Protein AF-A0A2N9M7L5-F1 (afdb_monomer_lite)

Structure (mmCIF, N/CA/C/O backbone):
data_AF-A0A2N9M7L5-F1
#
_entry.id   AF-A0A2N9M7L5-F1
#
loop_
_atom_site.group_PDB
_atom_site.id
_atom_site.type_symbol
_atom_site.label_atom_id
_atom_site.label_alt_id
_atom_site.label_comp_id
_atom_site.label_asym_id
_atom_site.label_entity_id
_atom_site.label_seq_id
_atom_site.pdbx_PDB_ins_code
_atom_site.Cartn_x
_atom_site.Cartn_y
_atom_site.Cartn_z
_atom_site.occupancy
_atom_site.B_iso_or_equiv
_atom_site.auth_seq_id
_atom_site.auth_comp_id
_atom_site.auth_asym_id
_atom_site.auth_atom_id
_atom_site.pdbx_PDB_model_num
ATOM 1 N N . MET A 1 1 ? -2.315 17.035 -13.844 1.00 56.47 1 MET A N 1
ATOM 2 C CA . MET A 1 1 ? -1.591 16.409 -12.713 1.00 56.47 1 MET A CA 1
ATOM 3 C C . MET A 1 1 ? -0.815 15.218 -13.260 1.00 56.47 1 MET A C 1
ATOM 5 O O . MET A 1 1 ? -1.451 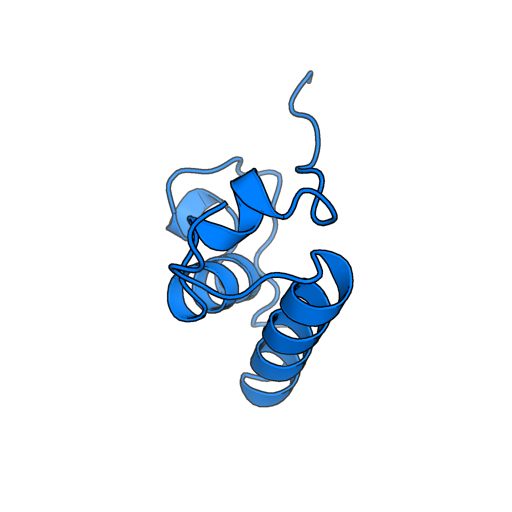14.383 -13.883 1.00 56.47 1 MET A O 1
ATOM 9 N N . SER A 1 2 ? 0.515 15.147 -13.117 1.00 79.81 2 SER A N 1
ATOM 10 C CA . SER A 1 2 ? 1.329 14.058 -13.706 1.00 79.81 2 SER A CA 1
ATOM 11 C C . SER A 1 2 ? 1.827 13.036 -12.674 1.00 79.81 2 SER A C 1
ATOM 13 O O . SER A 1 2 ? 2.896 12.450 -12.842 1.00 79.81 2 SER A O 1
ATOM 15 N N . VAL A 1 3 ? 1.095 12.840 -11.574 1.00 83.81 3 VAL A N 1
ATOM 16 C CA . VAL A 1 3 ? 1.438 11.791 -10.607 1.00 83.81 3 VAL A CA 1
ATOM 17 C C . VAL A 1 3 ? 0.948 10.464 -11.174 1.00 83.81 3 VAL A C 1
ATOM 19 O O . VAL A 1 3 ? -0.256 10.254 -11.294 1.00 83.81 3 VAL A O 1
ATOM 22 N N . GLN A 1 4 ? 1.878 9.593 -11.557 1.00 88.56 4 GLN A N 1
ATOM 23 C CA . GLN A 1 4 ? 1.550 8.265 -12.064 1.00 88.56 4 GLN A CA 1
ATOM 24 C C . GLN A 1 4 ? 1.427 7.259 -10.912 1.00 88.56 4 GLN A C 1
ATOM 26 O O . GLN A 1 4 ? 2.209 7.330 -9.954 1.00 88.56 4 GLN A O 1
ATOM 31 N N . PRO A 1 5 ? 0.477 6.311 -10.993 1.00 90.25 5 PRO A N 1
ATOM 32 C CA . PRO A 1 5 ? 0.445 5.168 -10.094 1.00 90.25 5 PRO A CA 1
ATOM 33 C C . PRO A 1 5 ? 1.763 4.391 -10.128 1.00 90.25 5 PRO A C 1
ATOM 35 O O . PRO A 1 5 ? 2.467 4.355 -11.137 1.00 90.25 5 PRO A O 1
ATOM 38 N N . ARG A 1 6 ? 2.094 3.749 -9.009 1.00 90.88 6 ARG A N 1
ATOM 39 C CA . ARG A 1 6 ? 3.234 2.835 -8.944 1.00 90.88 6 ARG A CA 1
ATOM 40 C C . ARG A 1 6 ? 2.912 1.557 -9.719 1.00 90.88 6 ARG A C 1
ATOM 42 O O . ARG A 1 6 ? 1.812 1.025 -9.596 1.00 90.88 6 ARG A O 1
ATOM 49 N N . ASP A 1 7 ? 3.903 1.037 -10.432 1.00 94.62 7 ASP A N 1
ATOM 50 C CA . ASP A 1 7 ? 3.88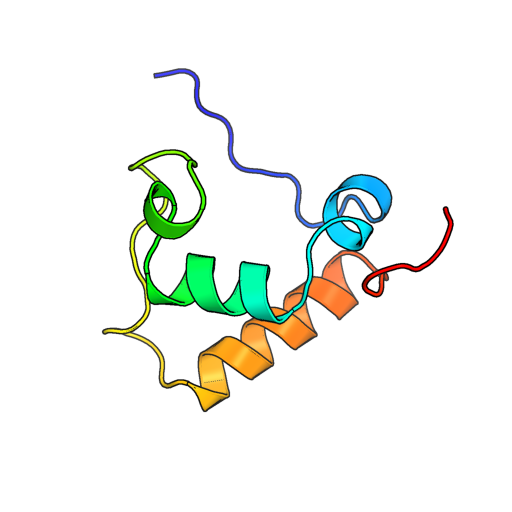0 -0.340 -10.913 1.00 94.62 7 ASP A CA 1
ATOM 51 C C . ASP A 1 7 ? 4.102 -1.307 -9.739 1.00 94.62 7 ASP A C 1
ATOM 53 O O . ASP A 1 7 ? 5.188 -1.368 -9.160 1.00 94.62 7 ASP A O 1
ATOM 57 N N . HIS A 1 8 ? 3.050 -2.031 -9.356 1.00 95.00 8 HIS A N 1
ATOM 58 C CA . HIS A 1 8 ? 3.091 -3.026 -8.283 1.00 95.00 8 HIS A CA 1
ATOM 59 C C . HIS A 1 8 ? 3.573 -4.409 -8.756 1.00 95.00 8 HIS A C 1
ATOM 61 O O . HIS A 1 8 ? 3.653 -5.325 -7.940 1.00 95.00 8 HIS A O 1
ATOM 67 N N . THR A 1 9 ? 3.903 -4.574 -10.042 1.00 95.38 9 THR A N 1
ATOM 68 C CA . THR A 1 9 ? 4.531 -5.790 -10.586 1.00 95.38 9 THR A CA 1
ATOM 69 C C . THR A 1 9 ? 6.064 -5.733 -10.538 1.00 95.38 9 THR A C 1
ATOM 71 O O . THR A 1 9 ? 6.718 -6.772 -10.613 1.00 95.38 9 THR A O 1
ATOM 74 N N . ASP A 1 10 ? 6.650 -4.545 -10.339 1.00 95.00 10 ASP A N 1
ATOM 75 C CA . ASP A 1 10 ? 8.096 -4.348 -10.189 1.00 95.00 10 ASP A CA 1
ATOM 76 C C . ASP A 1 10 ? 8.598 -4.912 -8.848 1.00 95.00 10 ASP A C 1
ATOM 78 O O . ASP A 1 10 ? 8.509 -4.272 -7.792 1.00 95.00 10 ASP A O 1
ATOM 82 N N . ALA A 1 11 ? 9.170 -6.117 -8.907 1.00 93.81 11 ALA A N 1
ATOM 83 C CA . ALA A 1 11 ? 9.761 -6.810 -7.767 1.00 93.81 11 ALA A CA 1
ATOM 84 C C . ALA A 1 11 ? 10.809 -5.960 -7.038 1.00 93.81 11 ALA A C 1
ATOM 86 O O . ALA A 1 11 ? 10.783 -5.873 -5.814 1.00 93.81 11 ALA A O 1
ATOM 87 N N . LYS A 1 12 ? 11.698 -5.272 -7.764 1.00 91.25 12 LYS A N 1
ATOM 88 C CA . LYS A 1 12 ? 12.787 -4.488 -7.166 1.00 91.25 12 LYS A CA 1
ATOM 89 C C . LYS A 1 12 ? 12.237 -3.307 -6.379 1.00 91.25 12 LYS A C 1
ATOM 91 O O . LYS A 1 12 ? 12.667 -3.053 -5.253 1.00 91.25 12 LYS A O 1
ATOM 96 N N . ALA A 1 13 ? 11.273 -2.588 -6.950 1.00 90.75 13 ALA A N 1
ATOM 97 C CA . ALA A 1 13 ? 10.629 -1.491 -6.244 1.00 90.75 13 ALA A CA 1
ATOM 98 C C . ALA A 1 13 ? 9.838 -1.993 -5.028 1.00 90.75 13 ALA A C 1
ATOM 100 O O . ALA A 1 13 ? 9.843 -1.325 -3.992 1.00 90.75 13 ALA A O 1
ATOM 101 N N . MET A 1 14 ? 9.146 -3.129 -5.143 1.00 94.38 14 MET A N 1
ATOM 102 C CA . MET A 1 14 ? 8.259 -3.652 -4.102 1.00 94.38 14 MET A CA 1
ATOM 103 C C . MET A 1 14 ? 8.995 -4.372 -2.960 1.00 94.38 14 MET A C 1
ATOM 105 O O . MET A 1 14 ? 8.555 -4.267 -1.813 1.00 94.38 14 MET A O 1
ATOM 109 N N . SER A 1 15 ? 10.143 -5.012 -3.210 1.00 93.31 15 SER A N 1
ATOM 110 C CA . SER A 1 15 ? 10.983 -5.645 -2.174 1.00 93.31 15 SER A CA 1
ATOM 111 C C . SER A 1 15 ? 11.553 -4.651 -1.159 1.00 93.31 15 SER A C 1
ATOM 113 O O . SER A 1 15 ? 11.843 -5.028 -0.028 1.00 93.31 15 SER A O 1
ATOM 115 N N . GLY A 1 16 ? 11.693 -3.373 -1.532 1.00 91.88 16 GLY A N 1
ATOM 116 C CA . GLY A 1 16 ? 12.192 -2.315 -0.644 1.00 91.88 16 GLY A CA 1
ATOM 117 C C . GLY A 1 16 ? 11.157 -1.749 0.337 1.00 91.88 16 GLY A C 1
ATOM 118 O O . GLY A 1 16 ? 11.490 -0.879 1.137 1.00 91.88 16 GLY A O 1
ATOM 119 N N . ARG A 1 17 ? 9.896 -2.192 0.273 1.00 91.81 17 ARG A N 1
ATOM 120 C CA . ARG A 1 17 ? 8.819 -1.756 1.178 1.00 91.81 17 ARG A CA 1
ATOM 121 C C . ARG A 1 17 ? 8.481 -2.893 2.125 1.00 91.81 17 ARG A C 1
ATOM 123 O O . ARG A 1 17 ? 8.312 -4.009 1.648 1.00 91.81 17 ARG A O 1
ATOM 130 N N . SER A 1 18 ? 8.364 -2.633 3.424 1.00 94.75 18 SER A N 1
ATOM 131 C CA . SER A 1 18 ? 7.904 -3.642 4.385 1.00 94.75 18 SER A CA 1
ATOM 132 C C . SER A 1 18 ? 6.401 -3.884 4.258 1.00 94.75 18 SER A C 1
ATOM 134 O O . SER A 1 18 ? 5.667 -3.032 3.754 1.00 94.75 18 SER A O 1
ATOM 136 N N . ASP A 1 19 ? 5.941 -5.039 4.732 1.00 96.12 19 ASP A N 1
ATOM 137 C CA . ASP A 1 19 ? 4.512 -5.367 4.759 1.00 96.12 19 ASP A CA 1
ATOM 138 C C . ASP A 1 19 ? 3.726 -4.364 5.610 1.00 96.12 19 ASP A C 1
ATOM 140 O O . ASP A 1 19 ? 2.682 -3.893 5.171 1.00 96.12 19 ASP A O 1
ATOM 144 N N . ASP A 1 20 ? 4.281 -3.929 6.744 1.00 95.56 20 ASP A N 1
ATOM 145 C CA . ASP A 1 20 ? 3.672 -2.904 7.600 1.00 95.56 20 ASP A CA 1
ATOM 146 C C . ASP A 1 20 ? 3.538 -1.552 6.894 1.00 95.56 20 ASP A C 1
ATOM 148 O O . ASP A 1 20 ? 2.527 -0.869 7.042 1.00 95.56 20 ASP A O 1
ATOM 152 N N . ALA A 1 21 ? 4.531 -1.154 6.091 1.00 94.94 21 ALA A N 1
ATOM 153 C CA . ALA A 1 21 ? 4.456 0.089 5.329 1.00 94.94 21 ALA A CA 1
ATOM 154 C C . ALA A 1 21 ? 3.378 0.016 4.238 1.00 94.94 21 ALA A C 1
ATOM 156 O O . ALA A 1 21 ? 2.673 0.999 4.005 1.00 94.94 21 ALA A O 1
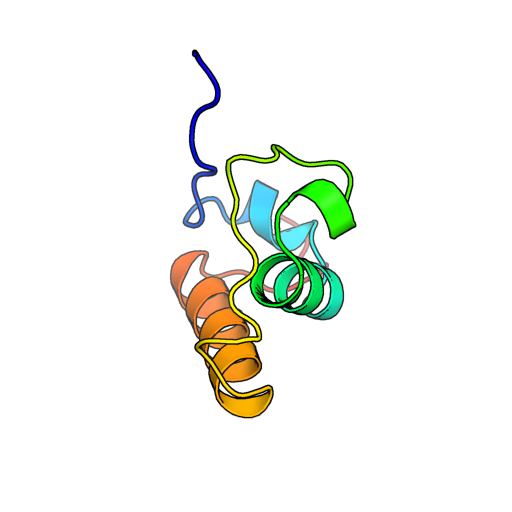ATOM 157 N N . ILE A 1 22 ? 3.236 -1.143 3.582 1.00 96.19 22 ILE A N 1
ATOM 158 C CA . ILE A 1 22 ? 2.183 -1.382 2.586 1.00 96.19 22 ILE A CA 1
ATOM 159 C C . ILE A 1 22 ? 0.808 -1.419 3.272 1.00 96.19 22 ILE A C 1
ATOM 161 O O . ILE A 1 22 ? -0.125 -0.771 2.804 1.00 96.19 22 ILE A O 1
ATOM 165 N N . PHE A 1 23 ? 0.687 -2.101 4.410 1.00 98.00 23 PHE A N 1
ATOM 166 C CA . PHE A 1 23 ? -0.530 -2.129 5.218 1.00 98.00 23 PHE A CA 1
ATOM 167 C C . PHE A 1 23 ? -0.954 -0.714 5.626 1.00 98.00 23 PHE A C 1
ATOM 169 O O . PHE A 1 23 ? -2.087 -0.300 5.370 1.00 98.00 23 PHE A O 1
ATOM 176 N N . LYS A 1 24 ? -0.020 0.059 6.196 1.00 97.56 24 LYS A N 1
ATOM 177 C CA . LYS A 1 24 ? -0.260 1.428 6.655 1.00 97.56 24 LYS A CA 1
ATOM 178 C C . LYS A 1 24 ? -0.742 2.320 5.518 1.00 97.56 24 LYS A C 1
ATOM 180 O O . LYS A 1 24 ? -1.753 2.993 5.673 1.00 97.56 24 LYS A O 1
ATOM 185 N N . VAL A 1 25 ? -0.072 2.300 4.362 1.00 97.06 25 VAL A N 1
ATOM 186 C CA . VAL A 1 25 ? -0.462 3.169 3.241 1.00 97.06 25 VAL A CA 1
ATOM 187 C C . VAL A 1 25 ? -1.799 2.770 2.617 1.00 97.06 25 VAL A C 1
ATOM 189 O O . VAL A 1 25 ? -2.526 3.645 2.156 1.00 97.06 25 VAL A O 1
ATOM 192 N N . ILE A 1 26 ? -2.166 1.484 2.618 1.00 97.44 26 ILE A N 1
ATOM 193 C CA . ILE A 1 26 ? -3.508 1.069 2.188 1.00 97.44 26 ILE A CA 1
ATOM 194 C C . ILE A 1 26 ? -4.546 1.596 3.184 1.00 97.44 26 ILE A C 1
ATOM 196 O O . ILE A 1 26 ? -5.539 2.194 2.779 1.00 97.44 26 ILE A O 1
ATOM 200 N N . LYS A 1 27 ? -4.304 1.431 4.488 1.00 98.31 27 LYS A N 1
ATOM 201 C CA . LYS A 1 27 ? -5.247 1.832 5.537 1.00 98.31 27 LYS A CA 1
ATOM 202 C C . LYS A 1 27 ? -5.422 3.351 5.630 1.00 98.31 27 LYS A C 1
ATOM 204 O O . LYS A 1 27 ? -6.550 3.836 5.663 1.00 98.31 27 LYS A O 1
ATOM 209 N N . GLU A 1 28 ? -4.318 4.089 5.643 1.00 97.88 28 GLU A N 1
ATOM 210 C CA . GLU A 1 28 ? -4.248 5.518 5.978 1.00 97.88 28 GLU A CA 1
ATOM 211 C C . GLU A 1 28 ? -3.996 6.428 4.762 1.00 97.88 28 GLU A C 1
ATOM 213 O O . GLU A 1 28 ? -4.026 7.653 4.880 1.00 97.88 28 GLU A O 1
ATOM 218 N N . GLY A 1 29 ? -3.779 5.856 3.577 1.00 96.75 29 GLY A N 1
ATOM 219 C CA . GLY A 1 29 ? -3.554 6.601 2.341 1.00 96.75 29 GLY A CA 1
ATOM 220 C C . GLY A 1 29 ? -2.115 7.094 2.175 1.00 96.75 29 GLY A C 1
ATOM 221 O O . GLY A 1 29 ? -1.254 6.931 3.041 1.00 96.75 29 GLY A O 1
ATOM 222 N N . GLY A 1 30 ? -1.839 7.721 1.032 1.00 94.25 30 GLY A N 1
ATOM 223 C CA . GLY A 1 30 ? -0.497 8.163 0.631 1.00 94.25 30 GLY A CA 1
ATOM 224 C C . GLY A 1 30 ? 0.215 9.103 1.614 1.00 94.25 30 GLY A C 1
ATOM 225 O O . GLY A 1 30 ? 1.407 8.895 1.856 1.00 94.25 30 GLY A O 1
ATOM 226 N N . PRO A 1 31 ? -0.464 10.095 2.222 1.00 94.25 31 PRO A N 1
ATOM 227 C CA . PRO A 1 31 ? 0.169 11.004 3.179 1.00 94.25 31 PRO A CA 1
ATOM 228 C C . PRO A 1 31 ? 0.798 10.307 4.394 1.00 94.25 31 P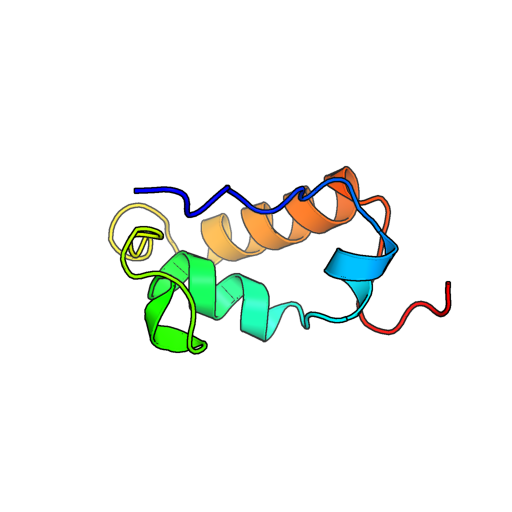RO A C 1
ATOM 230 O O . PRO A 1 31 ? 1.753 10.828 4.955 1.00 94.25 31 PRO A O 1
ATOM 233 N N . SER A 1 32 ? 0.332 9.108 4.765 1.00 92.88 32 SER A N 1
ATOM 234 C CA . SER A 1 32 ? 0.852 8.345 5.917 1.00 92.88 32 SER A CA 1
ATOM 235 C C . SER A 1 32 ? 2.315 7.886 5.787 1.00 92.88 32 SER A C 1
ATOM 237 O O . SER A 1 32 ? 2.926 7.481 6.785 1.00 92.88 32 SER A O 1
ATOM 239 N N . ILE A 1 33 ? 2.862 7.931 4.565 1.00 90.44 33 ILE A N 1
ATOM 240 C CA . ILE A 1 33 ? 4.237 7.550 4.206 1.00 90.44 33 ILE A CA 1
ATOM 241 C C . ILE A 1 33 ? 4.882 8.553 3.225 1.00 90.44 33 ILE A C 1
ATOM 243 O O . ILE A 1 33 ? 5.669 8.172 2.346 1.00 90.44 33 ILE A O 1
ATOM 247 N N . ASP A 1 34 ? 4.499 9.830 3.316 1.00 90.12 34 ASP A N 1
ATOM 248 C CA . ASP A 1 34 ? 5.011 10.917 2.468 1.00 90.12 34 ASP A CA 1
ATOM 249 C C . ASP A 1 34 ? 4.861 10.614 0.962 1.00 90.12 34 ASP A C 1
ATOM 251 O O . ASP A 1 34 ? 5.805 10.695 0.162 1.00 90.12 34 ASP A O 1
ATOM 255 N N . LYS A 1 35 ? 3.674 10.145 0.561 1.00 90.25 35 LYS A N 1
ATOM 256 C CA . LYS A 1 35 ? 3.285 9.903 -0.839 1.00 90.25 35 LYS A CA 1
ATOM 257 C C . LYS A 1 35 ? 2.092 10.778 -1.217 1.00 90.25 35 LYS A C 1
ATOM 259 O O . LYS A 1 35 ? 1.587 11.566 -0.426 1.00 90.25 35 LYS A O 1
ATOM 264 N N . SER A 1 36 ? 1.681 10.679 -2.479 1.00 92.00 36 SER A N 1
ATOM 265 C CA . SER A 1 36 ? 0.647 11.540 -3.050 1.00 92.00 36 SER A CA 1
ATOM 266 C C . SER A 1 36 ? -0.675 11.456 -2.285 1.00 92.00 36 SER A C 1
ATOM 268 O O . SER A 1 36 ? -1.165 10.366 -2.001 1.00 92.00 36 SER A O 1
ATOM 270 N N . VAL A 1 37 ? -1.304 12.613 -2.071 1.00 93.12 37 VAL A N 1
ATOM 271 C CA . VAL A 1 37 ? -2.680 12.742 -1.559 1.00 93.12 37 VAL A CA 1
ATOM 272 C C . VAL A 1 37 ? -3.726 12.048 -2.440 1.00 93.12 37 VAL A C 1
ATOM 274 O O . VAL A 1 37 ? -4.838 11.803 -1.991 1.00 93.12 37 VAL A O 1
ATOM 277 N N . LEU A 1 38 ? -3.377 11.710 -3.687 1.00 93.31 38 LEU A N 1
ATOM 278 C CA . LEU A 1 38 ? -4.245 10.980 -4.615 1.00 93.31 38 LEU A CA 1
ATOM 279 C C . LEU A 1 38 ? -4.363 9.484 -4.290 1.00 93.31 38 LEU A C 1
ATOM 281 O O . LEU A 1 38 ? -5.127 8.786 -4.946 1.00 93.31 38 LEU A O 1
ATOM 285 N N . MET A 1 39 ? -3.602 8.979 -3.316 1.00 94.44 39 MET A N 1
ATOM 286 C CA . MET A 1 39 ? -3.783 7.638 -2.763 1.00 94.44 39 MET A CA 1
ATOM 287 C C . MET A 1 39 ? -4.728 7.738 -1.553 1.00 94.44 39 MET A C 1
ATOM 289 O O . MET A 1 39 ? -4.259 8.112 -0.473 1.00 94.44 39 MET A O 1
ATOM 293 N N . PRO A 1 40 ? -6.036 7.460 -1.705 1.00 94.88 40 PRO A N 1
ATOM 294 C CA . PRO A 1 40 ? -6.991 7.600 -0.611 1.00 94.88 40 PRO A CA 1
ATOM 295 C C . PRO A 1 40 ? -6.762 6.540 0.482 1.00 94.88 40 PRO A C 1
ATOM 297 O O . PRO A 1 40 ? -6.210 5.475 0.191 1.00 94.88 40 PRO A O 1
ATOM 300 N N . PRO A 1 41 ? -7.186 6.809 1.729 1.00 97.19 41 PRO A N 1
ATOM 301 C CA . PRO A 1 41 ? -7.242 5.799 2.780 1.00 97.19 41 PRO A CA 1
ATOM 302 C C . PRO A 1 41 ? -8.359 4.787 2.506 1.00 97.19 41 PRO A C 1
ATOM 304 O O . PRO A 1 41 ? -9.478 5.173 2.168 1.00 97.19 41 PRO A O 1
ATOM 307 N N . TRP A 1 42 ? -8.080 3.503 2.719 1.00 97.81 42 TRP A N 1
ATOM 308 C CA . TRP A 1 42 ? -9.048 2.416 2.534 1.00 97.81 42 TRP A CA 1
ATOM 309 C C . TRP A 1 42 ? -9.490 1.744 3.838 1.00 97.81 42 TRP A C 1
ATOM 311 O O . TRP A 1 42 ? -10.318 0.837 3.803 1.00 97.81 42 TRP A O 1
ATOM 321 N N . GLY A 1 43 ? -9.008 2.201 4.999 1.00 97.06 43 GLY A N 1
ATOM 322 C CA . GLY A 1 43 ? -9.367 1.627 6.305 1.00 97.06 43 GLY A CA 1
ATOM 323 C C . GLY A 1 43 ? -10.840 1.773 6.714 1.00 97.06 43 GLY A C 1
ATOM 324 O O . GLY A 1 43 ? -11.266 1.139 7.669 1.00 97.06 43 GLY A O 1
ATOM 325 N N . GLY A 1 44 ? -11.620 2.608 6.017 1.00 96.88 44 GLY A N 1
ATOM 326 C CA . GLY A 1 44 ? -13.078 2.683 6.1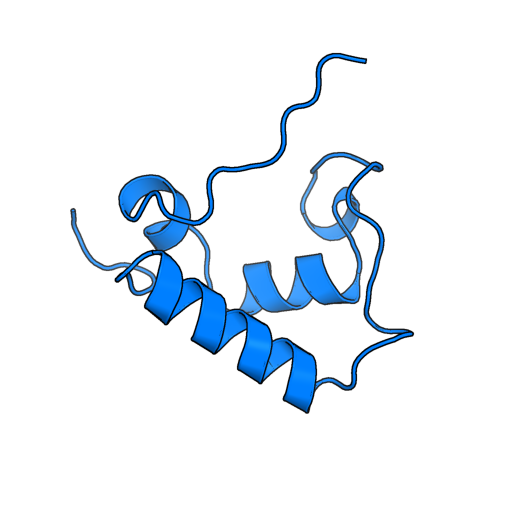84 1.00 96.88 44 GLY A CA 1
ATOM 327 C C . GLY A 1 44 ? -13.857 1.730 5.270 1.00 96.88 44 GLY A C 1
ATOM 328 O O . GLY A 1 44 ? -15.066 1.590 5.429 1.00 96.88 44 GLY A O 1
ATOM 329 N N . THR A 1 45 ? -13.181 1.109 4.301 1.00 97.94 45 THR A N 1
ATOM 330 C CA . THR A 1 45 ? -13.773 0.199 3.309 1.00 97.94 45 THR A CA 1
ATOM 331 C C . THR A 1 45 ? -13.396 -1.253 3.579 1.00 97.94 45 THR A C 1
ATOM 333 O O . THR A 1 45 ? -14.239 -2.125 3.411 1.00 97.94 45 THR A O 1
ATOM 336 N N . PHE A 1 46 ? -12.157 -1.504 4.006 1.00 97.94 46 PHE A N 1
ATOM 337 C CA . PHE A 1 46 ? -11.640 -2.838 4.301 1.00 97.94 46 PHE A CA 1
ATOM 338 C C . PHE A 1 46 ? -11.303 -2.982 5.784 1.00 97.94 46 PHE A C 1
ATOM 340 O O . PHE A 1 46 ? -10.792 -2.052 6.412 1.00 97.94 46 PHE A O 1
ATOM 347 N N . SER A 1 47 ? -11.541 -4.173 6.322 1.00 98.31 47 SER A N 1
ATOM 348 C CA . SER A 1 47 ? -11.042 -4.595 7.629 1.00 98.31 47 SER A CA 1
ATOM 349 C C . SER A 1 47 ? -9.517 -4.758 7.631 1.00 98.31 47 SER A C 1
ATOM 351 O O . SER A 1 47 ? -8.872 -4.906 6.591 1.00 98.31 47 SER A O 1
ATOM 353 N N . ASP A 1 48 ? -8.915 -4.796 8.821 1.00 98.12 48 ASP A N 1
ATOM 354 C CA . ASP A 1 48 ? -7.474 -5.034 8.959 1.00 98.12 48 ASP A CA 1
ATOM 355 C C . ASP A 1 48 ? -7.053 -6.416 8.425 1.00 98.12 48 ASP A C 1
ATOM 357 O O . ASP A 1 48 ? -5.904 -6.610 8.035 1.00 98.12 48 ASP A O 1
ATOM 361 N N . GLU A 1 49 ? -7.951 -7.397 8.417 1.00 98.19 49 GLU A N 1
ATOM 362 C CA . GLU A 1 49 ? -7.698 -8.722 7.842 1.00 98.19 49 GLU A CA 1
ATOM 363 C C . GLU A 1 49 ? -7.671 -8.650 6.311 1.00 98.19 49 GLU A C 1
ATOM 365 O O . GLU A 1 49 ? -6.683 -9.056 5.700 1.00 98.19 49 GLU A O 1
ATOM 370 N N . GLU A 1 50 ? -8.661 -8.001 5.695 1.00 98.50 50 GLU A N 1
ATOM 371 C CA . GLU A 1 50 ? -8.704 -7.800 4.241 1.00 98.50 50 GLU A CA 1
ATOM 372 C C . GLU A 1 50 ? -7.520 -6.964 3.731 1.00 98.50 50 GLU A C 1
ATOM 374 O O . GLU A 1 50 ? -6.961 -7.250 2.673 1.00 98.50 50 GLU A O 1
ATOM 379 N N . ILE A 1 51 ? -7.069 -5.957 4.488 1.00 98.44 51 ILE A N 1
ATOM 380 C CA . ILE A 1 51 ? -5.872 -5.188 4.115 1.00 98.44 51 ILE A CA 1
ATOM 381 C C . ILE A 1 51 ? -4.621 -6.076 4.159 1.00 98.44 51 ILE A C 1
ATOM 383 O O . ILE A 1 51 ? -3.768 -5.964 3.276 1.00 98.44 51 ILE A O 1
ATOM 387 N N . ARG A 1 52 ? -4.496 -6.986 5.134 1.00 98.25 52 ARG A N 1
ATOM 388 C CA . ARG A 1 52 ? -3.386 -7.958 5.158 1.00 98.25 52 ARG A CA 1
ATOM 389 C C . ARG A 1 52 ? -3.450 -8.916 3.968 1.00 98.25 52 ARG A C 1
AT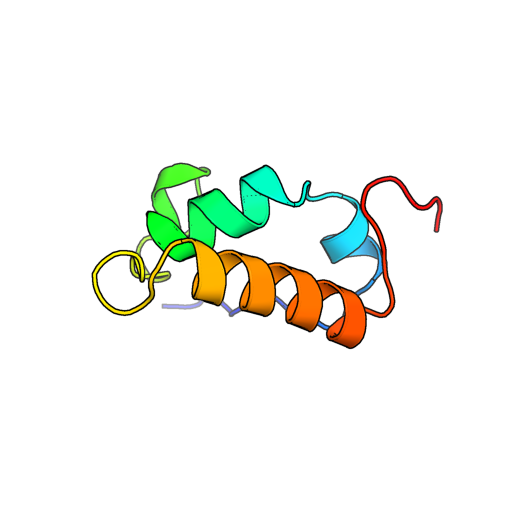OM 391 O O . ARG A 1 52 ? -2.409 -9.197 3.372 1.00 98.25 52 ARG A O 1
ATOM 398 N N . ASP A 1 53 ? -4.644 -9.339 3.561 1.00 98.31 53 ASP A N 1
ATOM 399 C CA . ASP A 1 53 ? -4.826 -10.148 2.353 1.00 98.31 53 ASP A CA 1
ATOM 400 C C . ASP A 1 53 ? -4.423 -9.388 1.082 1.00 98.31 53 ASP A C 1
ATOM 402 O O . ASP A 1 53 ? -3.773 -9.956 0.198 1.00 98.31 53 ASP A O 1
ATOM 406 N N . LEU A 1 54 ? -4.714 -8.084 1.001 1.00 97.69 54 LEU A N 1
ATOM 407 C CA . LEU A 1 54 ? -4.241 -7.223 -0.087 1.00 97.69 54 LEU A CA 1
ATOM 408 C C . LEU A 1 54 ? -2.712 -7.105 -0.103 1.00 97.69 54 LEU A C 1
ATOM 410 O O . LEU A 1 54 ? -2.108 -7.188 -1.174 1.00 97.69 54 LEU A O 1
ATOM 414 N N . VAL A 1 55 ? -2.065 -6.967 1.059 1.00 97.56 55 VAL A N 1
ATOM 415 C CA . VAL A 1 55 ? -0.594 -6.981 1.158 1.00 97.56 55 VAL A CA 1
ATOM 416 C C . VAL A 1 55 ? -0.044 -8.304 0.616 1.00 97.56 55 VAL A C 1
ATOM 418 O O . VAL A 1 55 ? 0.844 -8.299 -0.240 1.00 97.56 55 VAL A O 1
ATOM 421 N N . ALA A 1 56 ? -0.611 -9.439 1.031 1.00 97.12 56 ALA A N 1
ATOM 422 C CA . ALA A 1 56 ? -0.211 -10.753 0.531 1.00 97.12 56 ALA A CA 1
ATOM 423 C C . ALA A 1 56 ? -0.456 -10.903 -0.983 1.00 97.12 56 ALA A C 1
ATOM 425 O O . ALA A 1 56 ? 0.361 -11.495 -1.696 1.00 97.12 56 ALA A O 1
ATOM 426 N N . HIS A 1 57 ? -1.550 -10.344 -1.504 1.00 97.44 57 HIS A N 1
ATOM 427 C CA . HIS A 1 57 ? -1.827 -10.312 -2.937 1.00 97.44 57 HIS A CA 1
ATOM 428 C C . HIS A 1 57 ? -0.781 -9.489 -3.703 1.00 97.44 57 HIS A C 1
ATOM 430 O O . HIS A 1 57 ? -0.279 -9.954 -4.726 1.00 97.44 57 HIS A O 1
ATOM 436 N N . LEU A 1 58 ? -0.374 -8.325 -3.186 1.00 96.50 58 LEU A N 1
ATOM 437 C CA . LEU A 1 58 ? 0.692 -7.512 -3.780 1.00 96.50 58 LEU A CA 1
ATOM 438 C C . LEU A 1 58 ? 2.027 -8.265 -3.833 1.00 96.50 58 LEU A C 1
ATOM 440 O O . LEU A 1 58 ? 2.734 -8.168 -4.834 1.00 96.50 58 LEU A O 1
ATOM 444 N N . ARG A 1 59 ? 2.349 -9.072 -2.812 1.00 96.06 59 ARG A N 1
ATOM 445 C CA . ARG A 1 59 ? 3.542 -9.942 -2.819 1.00 96.06 59 ARG A CA 1
ATOM 446 C C . ARG A 1 59 ? 3.498 -11.007 -3.907 1.00 96.06 59 ARG A C 1
ATOM 448 O O . ARG A 1 59 ? 4.497 -11.242 -4.586 1.00 96.06 59 ARG A O 1
ATOM 455 N N . LYS A 1 60 ? 2.327 -11.607 -4.130 1.00 96.06 60 LYS A N 1
ATOM 456 C CA . LYS A 1 60 ? 2.109 -12.542 -5.245 1.00 96.06 60 LYS A CA 1
ATOM 457 C C . LYS A 1 60 ? 2.227 -11.832 -6.596 1.00 96.06 60 LYS A C 1
ATOM 459 O O . LYS A 1 60 ? 2.840 -12.378 -7.509 1.00 96.06 60 LYS A O 1
ATOM 464 N N . LEU A 1 61 ? 1.686 -10.618 -6.704 1.00 96.12 61 LEU A N 1
ATOM 465 C CA . LEU A 1 61 ? 1.693 -9.821 -7.929 1.00 96.12 61 LEU A CA 1
ATOM 466 C C . LEU A 1 61 ? 3.113 -9.406 -8.347 1.00 96.12 61 LEU A C 1
ATOM 468 O O . LEU A 1 61 ? 3.482 -9.601 -9.502 1.00 96.12 61 LEU A O 1
ATOM 472 N N . CYS A 1 62 ? 3.923 -8.901 -7.412 1.00 95.00 62 CYS A N 1
ATOM 473 C CA . CYS A 1 62 ? 5.325 -8.546 -7.667 1.00 95.00 62 CYS A CA 1
ATOM 474 C C . CYS A 1 62 ? 6.266 -9.759 -7.707 1.00 95.00 62 CYS A C 1
ATOM 476 O O . CYS A 1 62 ? 7.436 -9.599 -8.042 1.00 95.00 62 CYS A O 1
ATOM 478 N N . LYS A 1 63 ? 5.795 -10.953 -7.314 1.00 94.81 63 LYS A N 1
ATOM 479 C CA . LYS A 1 63 ? 6.624 -12.154 -7.095 1.00 94.81 63 LYS A CA 1
ATOM 480 C C . LYS A 1 63 ? 7.834 -11.866 -6.196 1.00 94.81 63 LYS A C 1
ATOM 482 O O . LYS A 1 63 ? 8.948 -12.295 -6.482 1.00 94.81 63 LYS A O 1
ATOM 487 N N . CYS A 1 64 ? 7.612 -11.103 -5.130 1.00 91.19 64 CYS A N 1
ATOM 488 C CA . CYS A 1 64 ? 8.671 -10.551 -4.294 1.00 91.19 64 CYS A CA 1
ATOM 489 C C . CYS A 1 64 ? 8.362 -10.703 -2.800 1.00 91.19 64 CYS A C 1
ATOM 491 O O . CYS A 1 64 ? 7.206 -10.865 -2.408 1.00 91.19 64 CYS A O 1
ATOM 493 N N . SER A 1 65 ? 9.392 -10.609 -1.958 1.00 88.44 65 SER A N 1
ATOM 494 C CA . SER A 1 65 ? 9.275 -10.516 -0.499 1.00 88.44 65 SER A CA 1
ATOM 495 C C . SER A 1 65 ? 10.135 -9.366 0.025 1.00 88.44 65 SER A C 1
ATOM 497 O O . SER A 1 65 ? 11.097 -8.942 -0.620 1.00 88.44 65 SER A O 1
ATOM 499 N N . PHE A 1 66 ? 9.761 -8.807 1.178 1.00 86.56 66 PHE A N 1
ATOM 500 C CA . PHE A 1 66 ? 10.537 -7.727 1.780 1.00 86.56 66 PHE A CA 1
ATOM 501 C C . PHE A 1 66 ? 11.965 -8.193 2.084 1.00 86.56 66 PHE A C 1
ATOM 503 O O . PHE A 1 66 ? 12.164 -9.253 2.675 1.00 86.56 66 PHE A O 1
ATOM 510 N N . GLY A 1 67 ? 12.956 -7.401 1.672 1.00 75.44 67 GLY A N 1
ATOM 511 C CA . GLY A 1 67 ? 14.365 -7.719 1.901 1.00 75.44 67 GLY A CA 1
ATOM 512 C C . GLY A 1 67 ? 14.922 -8.860 1.042 1.00 75.44 67 GLY A C 1
ATOM 513 O O . GLY A 1 67 ? 16.088 -9.209 1.215 1.00 75.44 67 GLY A O 1
ATOM 514 N N . ALA A 1 68 ? 14.150 -9.418 0.099 1.00 63.72 68 ALA A N 1
ATOM 515 C CA . ALA A 1 68 ? 14.722 -10.274 -0.934 1.00 63.72 68 ALA A CA 1
ATOM 516 C C . ALA A 1 68 ? 15.731 -9.455 -1.748 1.00 63.72 68 ALA A C 1
ATOM 518 O O . ALA A 1 68 ? 15.374 -8.431 -2.343 1.00 63.72 68 ALA A O 1
ATOM 519 N N . ALA A 1 69 ? 16.994 -9.886 -1.732 1.00 54.03 69 ALA A N 1
ATOM 520 C CA . ALA A 1 69 ? 18.006 -9.348 -2.627 1.00 54.03 69 ALA A CA 1
ATOM 521 C C . ALA A 1 69 ? 17.552 -9.555 -4.088 1.00 54.03 69 ALA A C 1
ATOM 523 O O . ALA A 1 69 ? 16.915 -10.575 -4.368 1.00 54.03 69 ALA A O 1
ATOM 524 N N . PRO A 1 70 ? 17.810 -8.578 -4.978 1.00 55.00 70 PRO A N 1
ATOM 525 C CA . PRO A 1 70 ? 17.433 -8.662 -6.386 1.00 55.00 70 PRO A CA 1
ATOM 526 C C . PRO A 1 70 ? 18.101 -9.834 -7.110 1.00 55.00 70 PRO A C 1
ATOM 528 O O . PRO A 1 70 ? 19.231 -10.210 -6.719 1.00 55.00 70 PRO A O 1
#

Foldseek 3Di:
DPDDDDDLLAQVVPLQAALVRQLQCQQCNQVSPVGDPVGHHCVVPDPSVVSSVVSVVSCVNNVYHHPPDD

pLDDT: mean 92.13, std 9.6, range [54.03, 98.5]

Radius of gyration: 12.02 Å; chains: 1; bounding box: 32×29×23 Å

Secondary structure (DSSP, 8-state):
---PPP-TT-HHHHHTS-HHHHHHHHHH-GGGGT--TTS---TTTS-HHHHHHHHHHHHHHHT--TT---

Sequence (70 aa):
MSVQPRDHTDAKAMSGRSDDAIFKVIKEGGPSIDKSVLMPPWGGTFSDEEIRDLVAHLRKLCKCSFGAAP